Protein AF-A0A841GXW0-F1 (afdb_monomer)

Mean predicted aligned error: 9.58 Å

Radius of gyration: 13.7 Å; Cα contacts (8 Å, |Δi|>4): 43; chains: 1; bounding box: 49×20×26 Å

Secondary structure (DSSP, 8-state):
-------------SHHHHHHHHHHT-HHHHHHHHHHHHHHHHH-TT-TTHHHHHHHHHHHHHHHHH-

Sequence (67 aa):
MVSSEPIIGPIKPYGPPIRDAVASGDTGRMRRVSDNAHRWLEEYPHHKDAGEVRAALADLDSALTRA

pLDDT: mean 71.15, std 14.57, range [40.88, 85.06]

InterPro domains:
  IPR014994 Domain of unknown function DUF1843 [PF08898] (13-59)

Structure (mmCIF, N/CA/C/O backbone):
data_AF-A0A841GXW0-F1
#
_entry.id   AF-A0A841GXW0-F1
#
loop_
_atom_site.group_PDB
_atom_site.id
_atom_site.type_symbol
_atom_site.label_atom_id
_atom_site.label_alt_id
_atom_site.label_comp_id
_atom_site.label_asym_id
_atom_site.label_entity_id
_atom_site.label_seq_id
_atom_site.pdbx_PDB_ins_code
_atom_site.Cartn_x
_atom_site.Cartn_y
_atom_site.Cartn_z
_atom_site.occupancy
_atom_site.B_iso_or_equiv
_atom_site.auth_seq_id
_atom_site.auth_comp_id
_atom_site.auth_asym_id
_atom_site.auth_atom_id
_atom_site.pdbx_PDB_model_num
ATOM 1 N N . MET A 1 1 ? 37.311 -11.071 11.186 1.00 42.97 1 MET A N 1
ATOM 2 C CA . MET A 1 1 ? 35.875 -11.414 11.143 1.00 42.97 1 MET A CA 1
ATOM 3 C C . MET A 1 1 ? 35.194 -10.269 10.426 1.00 42.97 1 MET A C 1
ATOM 5 O O . MET A 1 1 ? 35.107 -9.189 10.988 1.00 42.97 1 MET A O 1
ATOM 9 N N . VAL A 1 2 ? 34.888 -10.441 9.141 1.00 41.72 2 VAL A N 1
ATOM 10 C CA . VAL A 1 2 ? 34.233 -9.395 8.350 1.00 41.72 2 VAL A CA 1
ATOM 11 C C . VAL A 1 2 ? 32.771 -9.344 8.770 1.00 41.72 2 VAL A C 1
ATOM 13 O O . VAL A 1 2 ? 31.993 -10.236 8.436 1.00 41.72 2 VAL A O 1
ATOM 16 N N . SER A 1 3 ? 32.432 -8.335 9.572 1.00 44.75 3 SER A N 1
ATOM 17 C CA . SER A 1 3 ? 31.056 -7.931 9.840 1.00 44.75 3 SER A CA 1
ATOM 18 C C . SER A 1 3 ? 30.424 -7.604 8.498 1.00 44.75 3 SER A C 1
ATOM 20 O O . SER A 1 3 ? 30.635 -6.532 7.943 1.00 44.75 3 SER A O 1
ATOM 22 N N . SER A 1 4 ? 29.739 -8.588 7.927 1.00 43.03 4 SER A N 1
ATOM 23 C CA . SER A 1 4 ? 28.936 -8.401 6.732 1.00 43.03 4 SER A CA 1
ATOM 24 C C . SER A 1 4 ? 27.720 -7.617 7.187 1.00 43.03 4 SER A C 1
ATOM 26 O O . SER A 1 4 ? 26.730 -8.194 7.635 1.00 43.03 4 SER A O 1
ATOM 28 N N . GLU A 1 5 ? 27.852 -6.292 7.177 1.00 46.75 5 GLU A N 1
ATOM 29 C CA . GLU A 1 5 ? 26.716 -5.384 7.155 1.00 46.75 5 GLU A CA 1
ATOM 30 C C . GLU A 1 5 ? 25.720 -5.979 6.155 1.00 46.75 5 GLU A C 1
ATOM 32 O O . GLU A 1 5 ? 26.114 -6.260 5.015 1.00 46.75 5 GLU A O 1
ATOM 37 N N . PRO A 1 6 ? 24.474 -6.294 6.560 1.00 41.25 6 PRO A N 1
ATOM 38 C CA . PRO A 1 6 ? 23.499 -6.734 5.590 1.00 41.25 6 PRO A CA 1
ATOM 39 C C . PRO A 1 6 ? 23.387 -5.578 4.613 1.00 41.25 6 PRO A C 1
ATOM 41 O O . PRO A 1 6 ? 22.998 -4.476 4.993 1.00 41.25 6 PRO A O 1
ATOM 44 N N . ILE A 1 7 ? 23.816 -5.818 3.378 1.00 41.62 7 ILE A N 1
ATOM 45 C CA . ILE A 1 7 ? 23.619 -4.898 2.277 1.00 41.62 7 ILE A CA 1
ATOM 46 C C . ILE A 1 7 ? 22.110 -4.679 2.263 1.00 41.62 7 ILE A C 1
ATOM 48 O O . ILE A 1 7 ? 21.358 -5.555 1.831 1.00 41.62 7 ILE A O 1
ATOM 52 N N . ILE A 1 8 ? 21.656 -3.549 2.807 1.00 41.56 8 ILE A N 1
ATOM 53 C CA . ILE A 1 8 ? 20.294 -3.061 2.640 1.00 41.56 8 ILE A CA 1
ATOM 54 C C . ILE A 1 8 ? 20.237 -2.606 1.179 1.00 41.56 8 ILE A C 1
ATOM 56 O O . ILE A 1 8 ? 20.175 -1.424 0.866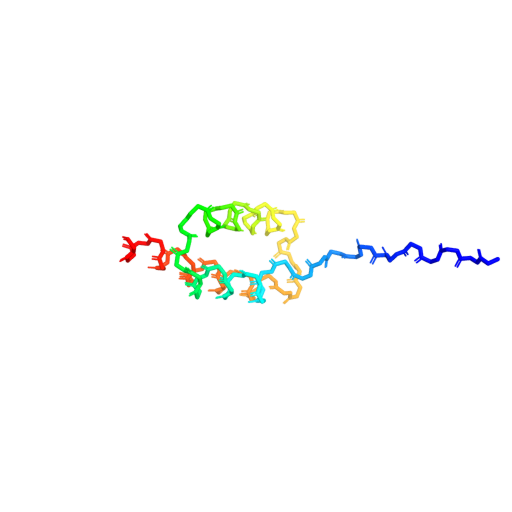 1.00 41.56 8 ILE A O 1
ATOM 60 N N . GLY A 1 9 ? 20.327 -3.565 0.251 1.00 40.88 9 GLY A N 1
ATOM 61 C CA . GLY A 1 9 ? 19.737 -3.393 -1.062 1.00 40.88 9 GLY A CA 1
ATOM 62 C C . GLY A 1 9 ? 18.269 -3.040 -0.837 1.00 40.88 9 GLY A C 1
ATOM 63 O O . GLY A 1 9 ? 17.722 -3.456 0.190 1.00 40.88 9 GLY A O 1
ATOM 64 N N . PRO A 1 10 ? 17.645 -2.247 -1.726 1.00 47.69 10 PRO A N 1
ATOM 65 C CA . PRO A 1 10 ? 16.311 -1.703 -1.504 1.00 47.69 10 PRO A CA 1
ATOM 66 C C . PRO A 1 10 ? 15.397 -2.839 -1.049 1.00 47.69 10 PRO A C 1
ATOM 68 O O . PRO A 1 10 ? 15.106 -3.752 -1.824 1.00 47.69 10 PRO A O 1
ATOM 71 N N . ILE A 1 11 ? 15.041 -2.843 0.244 1.00 47.69 11 ILE A N 1
ATOM 72 C CA . ILE A 1 11 ? 14.104 -3.809 0.822 1.00 47.69 11 ILE A CA 1
ATOM 73 C C . ILE A 1 11 ? 12.919 -3.772 -0.123 1.00 47.69 11 ILE A C 1
ATOM 75 O O . ILE A 1 11 ? 12.398 -2.683 -0.287 1.00 47.69 11 ILE A O 1
ATOM 79 N N . LYS A 1 12 ? 12.528 -4.873 -0.784 1.00 52.06 12 LYS A N 1
ATOM 80 C CA . LYS A 1 12 ? 11.348 -4.882 -1.671 1.00 52.06 12 LYS A CA 1
ATOM 81 C C . LYS A 1 12 ? 10.169 -4.285 -0.893 1.00 52.06 12 LYS A C 1
ATOM 83 O O . LYS A 1 12 ? 9.639 -4.994 -0.033 1.00 52.06 12 LYS A O 1
ATOM 88 N N . PRO A 1 13 ? 9.766 -3.017 -1.086 1.00 57.03 13 PRO A N 1
ATOM 89 C CA . PRO A 1 13 ? 9.237 -2.336 0.088 1.00 57.03 13 PRO A CA 1
ATOM 90 C C . PRO A 1 13 ? 7.725 -2.510 0.245 1.00 57.03 13 PRO A C 1
ATOM 92 O O . PRO A 1 13 ? 7.153 -2.029 1.218 1.00 57.03 13 PRO A O 1
ATOM 95 N N . TYR A 1 14 ? 7.063 -3.232 -0.667 1.00 59.16 14 TYR A N 1
ATOM 96 C CA . TYR A 1 14 ? 5.622 -3.059 -0.830 1.00 59.16 14 TYR A CA 1
ATOM 97 C C . TYR A 1 14 ? 4.810 -4.333 -1.036 1.00 59.16 14 TYR A C 1
ATOM 99 O O . TYR A 1 14 ? 3.677 -4.349 -0.591 1.00 59.16 14 TYR A O 1
ATOM 107 N N . G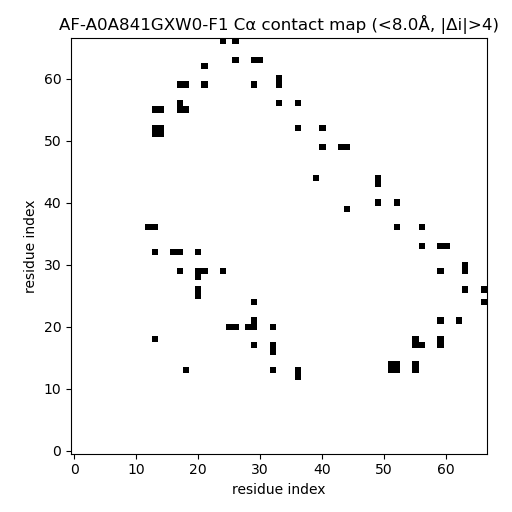LY A 1 15 ? 5.335 -5.431 -1.587 1.00 56.91 15 GLY A N 1
ATOM 108 C CA . GLY A 1 15 ? 4.529 -6.658 -1.720 1.00 56.91 15 GLY A CA 1
ATOM 109 C C . GLY A 1 15 ? 4.070 -7.221 -0.356 1.00 56.91 15 GLY A C 1
ATOM 110 O O . GLY A 1 15 ? 2.872 -7.260 -0.074 1.00 56.91 15 GLY A O 1
ATOM 111 N N . PRO A 1 16 ? 4.998 -7.626 0.530 1.00 64.19 16 PRO A N 1
ATOM 112 C CA . PRO A 1 16 ? 4.656 -8.103 1.876 1.00 64.19 16 PRO A CA 1
ATOM 113 C C . PRO A 1 16 ? 4.191 -7.006 2.862 1.00 64.19 16 PRO A C 1
ATOM 115 O O . PRO A 1 16 ? 3.180 -7.221 3.525 1.00 64.19 16 PRO A O 1
ATOM 118 N N . PRO A 1 17 ? 4.845 -5.826 2.968 1.00 64.12 17 PRO A N 1
ATOM 119 C CA . PRO A 1 17 ? 4.480 -4.814 3.966 1.00 64.12 17 PRO A CA 1
ATOM 120 C C . PRO A 1 17 ? 3.138 -4.120 3.718 1.00 64.12 17 PRO A C 1
ATOM 122 O O . PRO A 1 17 ? 2.469 -3.766 4.686 1.00 64.12 17 PRO A O 1
ATOM 125 N N . ILE A 1 18 ? 2.728 -3.922 2.456 1.00 62.38 18 ILE A N 1
ATOM 126 C CA . ILE A 1 18 ? 1.403 -3.355 2.151 1.00 62.38 18 ILE A CA 1
ATOM 127 C C . ILE A 1 18 ? 0.319 -4.343 2.535 1.00 62.38 18 ILE A C 1
ATOM 129 O O . ILE A 1 18 ? -0.617 -3.970 3.231 1.00 62.38 18 ILE A O 1
ATOM 133 N N . ARG A 1 19 ? 0.473 -5.611 2.145 1.00 65.88 19 ARG A N 1
ATOM 134 C CA . ARG A 1 19 ? -0.472 -6.666 2.517 1.00 65.88 19 ARG A CA 1
ATOM 135 C C . ARG A 1 19 ? -0.600 -6.807 4.030 1.00 65.88 19 ARG A C 1
ATOM 137 O O . ARG A 1 19 ? -1.710 -6.952 4.523 1.00 65.88 19 ARG A O 1
ATOM 144 N N . ASP A 1 20 ? 0.510 -6.711 4.757 1.00 65.75 20 ASP A N 1
ATOM 145 C CA . ASP A 1 20 ? 0.532 -6.752 6.223 1.00 65.75 20 ASP A CA 1
ATOM 146 C C . ASP A 1 20 ? -0.148 -5.522 6.852 1.00 65.75 20 ASP A C 1
ATOM 148 O O . ASP A 1 20 ? -0.894 -5.647 7.824 1.00 65.75 20 ASP A O 1
ATOM 152 N N . ALA A 1 21 ? 0.054 -4.333 6.272 1.00 63.81 21 ALA A N 1
ATOM 153 C CA . ALA A 1 21 ? -0.606 -3.103 6.707 1.00 63.81 21 ALA A CA 1
ATOM 154 C C . ALA A 1 21 ? -2.119 -3.134 6.437 1.00 63.81 21 ALA A C 1
ATOM 156 O O . ALA A 1 21 ? -2.887 -2.804 7.337 1.00 63.81 21 ALA A O 1
ATOM 157 N N . VAL A 1 22 ? -2.537 -3.585 5.248 1.00 64.62 22 VAL A N 1
ATOM 158 C CA . VAL A 1 22 ? -3.944 -3.800 4.874 1.00 64.62 22 VAL A CA 1
ATOM 159 C C . VAL A 1 22 ? -4.589 -4.839 5.796 1.00 64.62 22 VAL A C 1
ATOM 161 O O . VAL A 1 22 ? -5.653 -4.583 6.352 1.00 64.62 22 VAL A O 1
ATOM 164 N N . ALA A 1 23 ? -3.919 -5.970 6.042 1.00 69.38 23 ALA A N 1
ATOM 165 C CA . ALA A 1 23 ? -4.411 -7.026 6.928 1.00 69.38 23 ALA A CA 1
ATOM 166 C C . ALA A 1 23 ? -4.491 -6.599 8.404 1.00 69.38 23 ALA A C 1
ATOM 168 O O . ALA A 1 23 ? -5.372 -7.062 9.124 1.00 69.38 23 ALA A O 1
ATOM 169 N N . SER A 1 24 ? -3.601 -5.710 8.858 1.00 70.19 24 SER A N 1
ATOM 170 C CA . SER A 1 24 ? -3.627 -5.183 10.229 1.00 70.19 24 SER A CA 1
ATOM 171 C C . SER A 1 24 ? -4.775 -4.197 10.477 1.00 70.19 24 SER A C 1
ATOM 173 O O . SER A 1 24 ? -5.078 -3.921 11.633 1.00 70.19 24 SER A O 1
ATOM 175 N N . GLY A 1 25 ? -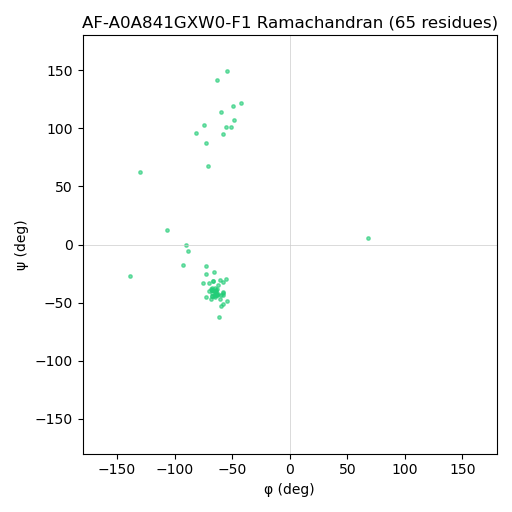5.383 -3.617 9.432 1.00 69.25 25 GLY A N 1
ATOM 176 C CA . GLY A 1 25 ? -6.421 -2.586 9.583 1.00 69.25 25 GLY A CA 1
ATOM 177 C C . GLY A 1 25 ? -5.917 -1.249 10.154 1.00 69.25 25 GLY A C 1
ATOM 178 O O . GLY A 1 25 ? -6.711 -0.346 10.402 1.00 69.25 25 GLY A O 1
ATOM 179 N N . ASP A 1 26 ? -4.605 -1.092 10.351 1.00 81.44 26 ASP A N 1
ATOM 180 C CA . ASP A 1 26 ? -4.010 0.116 10.922 1.00 81.44 26 ASP A CA 1
ATOM 181 C C . ASP A 1 26 ? -3.850 1.198 9.843 1.00 81.44 26 ASP A C 1
ATOM 183 O O . ASP A 1 26 ? -2.884 1.221 9.073 1.00 81.44 26 ASP A O 1
ATOM 187 N N . THR A 1 27 ? -4.822 2.107 9.773 1.00 80.12 27 THR A N 1
ATOM 188 C CA . THR A 1 27 ? -4.880 3.179 8.765 1.00 80.12 27 THR A CA 1
ATOM 189 C C . THR A 1 27 ? -3.673 4.123 8.828 1.00 80.12 27 THR A C 1
ATOM 191 O O . THR A 1 27 ? -3.212 4.621 7.796 1.00 80.12 27 THR A O 1
ATOM 194 N N . GLY A 1 28 ? -3.091 4.328 10.016 1.00 80.81 28 GLY A N 1
ATOM 195 C CA . GLY A 1 28 ? -1.868 5.112 10.202 1.00 80.81 28 GLY A CA 1
ATOM 196 C C . GLY A 1 28 ? -0.655 4.475 9.521 1.00 80.81 28 GLY A C 1
ATOM 197 O O . GLY A 1 28 ? 0.096 5.152 8.811 1.00 80.81 28 GLY A O 1
ATOM 198 N N . ARG A 1 29 ? -0.479 3.162 9.690 1.00 75.31 29 ARG A N 1
ATOM 199 C CA . ARG A 1 29 ? 0.557 2.366 9.026 1.00 75.31 29 ARG A CA 1
ATOM 200 C C . ARG A 1 29 ? 0.317 2.304 7.525 1.00 75.31 29 ARG A C 1
ATOM 202 O O . ARG A 1 29 ? 1.263 2.542 6.777 1.00 75.31 29 ARG A O 1
ATOM 209 N N . MET A 1 30 ? -0.923 2.080 7.083 1.00 77.38 30 MET A N 1
ATOM 210 C CA . MET A 1 30 ? -1.271 2.082 5.658 1.00 77.38 30 MET A CA 1
ATOM 211 C C . MET A 1 30 ? -0.841 3.390 4.985 1.00 77.38 30 MET A C 1
ATOM 213 O O . MET A 1 30 ? -0.136 3.367 3.978 1.00 77.38 30 MET A O 1
ATOM 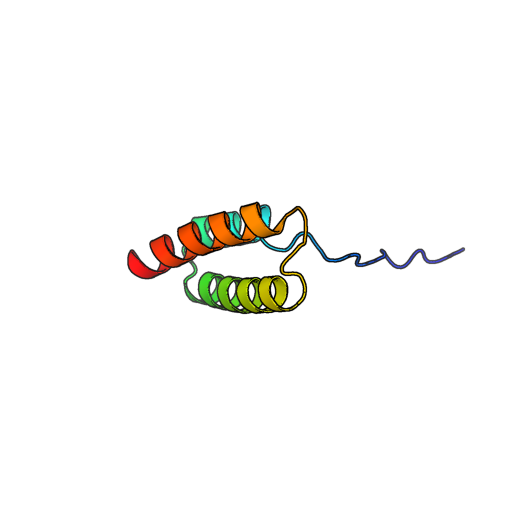217 N N . ARG A 1 31 ? -1.158 4.544 5.583 1.00 81.50 31 ARG A N 1
ATOM 218 C CA . ARG A 1 31 ? -0.810 5.844 4.995 1.00 81.50 31 ARG A CA 1
ATOM 219 C C . ARG A 1 31 ? 0.697 6.085 4.900 1.00 81.50 31 ARG A C 1
ATOM 221 O O . ARG A 1 31 ? 1.160 6.602 3.887 1.00 81.50 31 ARG A O 1
ATOM 228 N N . ARG A 1 32 ? 1.476 5.676 5.910 1.00 82.88 32 ARG A N 1
ATOM 229 C CA . ARG A 1 32 ? 2.949 5.766 5.852 1.00 82.88 32 ARG A CA 1
ATOM 230 C C . ARG A 1 32 ? 3.535 4.872 4.768 1.00 82.88 32 ARG A C 1
ATOM 232 O O . ARG A 1 32 ? 4.486 5.271 4.106 1.00 82.88 32 ARG A O 1
ATOM 239 N N . VAL A 1 33 ? 2.994 3.666 4.605 1.00 79.88 33 VAL A N 1
ATOM 240 C CA . VAL A 1 33 ? 3.445 2.745 3.558 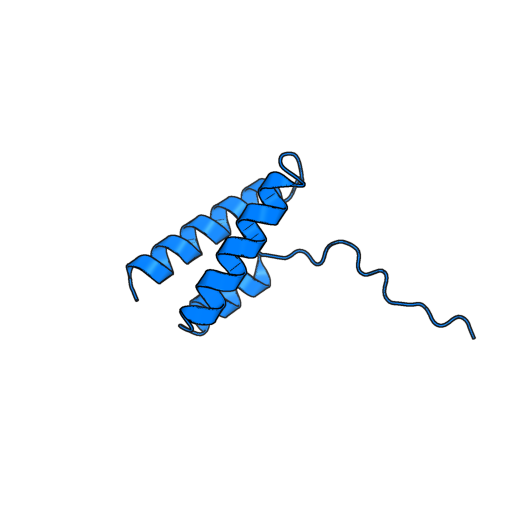1.00 79.88 33 VAL A CA 1
ATOM 241 C C . VAL A 1 33 ? 3.082 3.292 2.173 1.00 79.88 33 VAL A C 1
ATOM 243 O O . VAL A 1 33 ? 3.922 3.225 1.280 1.00 79.88 33 VAL A O 1
ATOM 246 N N . SER A 1 34 ? 1.901 3.905 2.021 1.00 82.88 34 SER A N 1
ATOM 247 C CA . SER A 1 34 ? 1.480 4.580 0.785 1.00 82.88 34 SER A CA 1
ATOM 248 C C . SER A 1 34 ? 2.450 5.685 0.360 1.00 82.88 34 SER A C 1
ATOM 250 O O . SER A 1 34 ? 2.951 5.677 -0.761 1.00 82.88 34 SER A O 1
ATOM 252 N N . ASP A 1 35 ? 2.784 6.594 1.282 1.00 84.38 35 ASP A N 1
ATOM 253 C CA . ASP A 1 35 ? 3.700 7.713 1.018 1.00 84.38 35 ASP A CA 1
ATOM 254 C C . ASP A 1 35 ? 5.089 7.222 0.587 1.00 84.38 35 ASP A C 1
ATOM 256 O O . ASP A 1 35 ? 5.659 7.680 -0.405 1.00 84.38 35 ASP A O 1
ATOM 260 N N . ASN A 1 36 ? 5.598 6.204 1.283 1.00 82.19 36 ASN A N 1
ATOM 261 C CA . ASN A 1 36 ? 6.878 5.596 0.946 1.00 82.19 36 ASN A CA 1
ATOM 262 C C . ASN A 1 36 ? 6.833 4.940 -0.445 1.00 82.19 36 ASN A C 1
ATOM 264 O O . ASN A 1 36 ? 7.772 5.092 -1.220 1.00 82.19 36 ASN A O 1
ATOM 268 N N . ALA A 1 37 ? 5.746 4.230 -0.769 1.00 81.12 37 ALA A N 1
ATOM 269 C CA . ALA A 1 37 ? 5.554 3.568 -2.061 1.00 81.12 37 ALA A CA 1
ATOM 270 C C . ALA A 1 37 ? 5.481 4.543 -3.226 1.00 81.12 37 ALA A C 1
ATOM 272 O O . ALA A 1 37 ? 6.082 4.286 -4.271 1.00 81.12 37 ALA A O 1
ATOM 273 N N . HIS A 1 38 ? 4.812 5.676 -3.028 1.00 83.50 38 HIS A N 1
ATOM 274 C CA . HIS A 1 38 ? 4.824 6.770 -3.986 1.00 83.50 38 HIS A CA 1
ATOM 275 C C . HIS A 1 38 ? 6.245 7.285 -4.219 1.00 83.50 38 HIS A C 1
ATOM 277 O O . HIS A 1 38 ? 6.707 7.258 -5.358 1.00 83.50 38 HIS A O 1
ATOM 283 N N . ARG A 1 39 ? 6.978 7.625 -3.151 1.00 83.81 39 ARG A N 1
ATOM 284 C CA . ARG A 1 39 ? 8.357 8.125 -3.265 1.00 83.81 39 ARG A CA 1
ATOM 285 C C . ARG A 1 39 ? 9.279 7.143 -3.988 1.00 83.81 39 ARG A C 1
ATOM 287 O O . ARG A 1 39 ? 10.081 7.541 -4.825 1.00 83.81 39 ARG A O 1
ATOM 294 N N . TRP A 1 40 ? 9.162 5.852 -3.691 1.00 82.50 40 TRP A N 1
ATOM 295 C CA . TRP A 1 40 ? 9.973 4.831 -4.351 1.00 82.50 40 TRP A CA 1
ATOM 296 C C . TRP A 1 40 ? 9.620 4.672 -5.835 1.00 82.50 40 TRP A C 1
ATOM 298 O O . TRP A 1 40 ? 10.514 4.487 -6.654 1.00 82.50 40 TRP A O 1
ATOM 308 N N . LEU A 1 41 ? 8.339 4.772 -6.209 1.00 82.50 41 LEU A N 1
ATOM 309 C CA . LEU A 1 41 ? 7.928 4.762 -7.618 1.00 82.50 41 LEU A CA 1
ATOM 310 C C . LEU A 1 41 ? 8.410 6.000 -8.382 1.00 82.50 41 LEU A C 1
ATOM 312 O O . LEU A 1 41 ? 8.670 5.897 -9.580 1.00 82.50 41 LEU A O 1
ATOM 316 N N . GLU A 1 42 ? 8.519 7.146 -7.710 1.00 85.06 42 GLU A N 1
ATOM 317 C CA . GLU A 1 42 ? 9.107 8.364 -8.275 1.00 85.06 42 GLU A CA 1
ATOM 318 C C . GLU A 1 42 ? 10.622 8.225 -8.472 1.00 85.06 42 GLU A C 1
ATOM 320 O O . GLU A 1 42 ? 11.146 8.648 -9.501 1.00 85.06 42 GLU A O 1
ATOM 325 N N . GLU A 1 43 ? 11.321 7.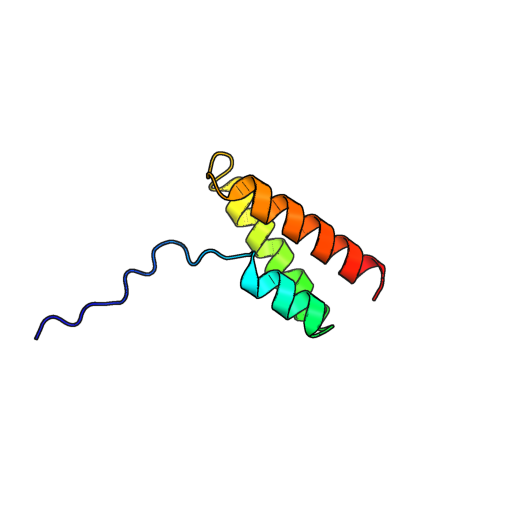588 -7.527 1.00 85.00 43 GLU A N 1
ATOM 326 C CA . GLU A 1 43 ? 12.770 7.358 -7.602 1.00 85.00 43 GLU A CA 1
ATOM 327 C C . GLU A 1 43 ? 13.139 6.236 -8.594 1.00 85.00 43 GLU A C 1
ATOM 329 O O . GLU A 1 43 ? 14.155 6.322 -9.286 1.00 85.00 43 GLU A O 1
ATOM 334 N N . TYR A 1 44 ? 12.289 5.209 -8.731 1.00 83.75 44 TYR A N 1
ATOM 335 C CA . TYR A 1 44 ? 12.526 4.040 -9.588 1.00 83.75 44 TYR A CA 1
ATOM 336 C C . TYR A 1 44 ? 11.344 3.714 -10.529 1.00 83.75 44 TYR A C 1
ATOM 338 O O . TYR A 1 44 ? 10.792 2.606 -10.489 1.00 83.75 44 TYR A O 1
ATOM 346 N N . PRO A 1 45 ? 10.979 4.613 -11.463 1.00 79.06 45 PRO A N 1
ATOM 347 C CA . PRO A 1 45 ? 9.789 4.460 -12.310 1.00 79.06 45 PRO A CA 1
ATOM 348 C C . PRO A 1 45 ? 9.856 3.272 -13.283 1.00 79.06 45 PRO A C 1
ATOM 350 O O . PRO A 1 45 ? 8.820 2.766 -13.717 1.00 79.06 45 PRO A O 1
ATOM 353 N N . HIS A 1 46 ? 11.065 2.815 -13.621 1.00 83.56 46 HIS A N 1
ATOM 354 C CA . HIS A 1 46 ? 11.315 1.702 -14.546 1.00 83.56 46 HIS A CA 1
ATOM 355 C C . HIS A 1 46 ? 11.779 0.421 -13.843 1.00 83.56 46 HIS A C 1
ATOM 357 O O . HIS A 1 46 ? 12.253 -0.508 -14.499 1.00 83.56 46 HIS A O 1
ATOM 363 N N . HIS A 1 47 ? 11.673 0.348 -12.513 1.00 83.88 47 HIS A N 1
ATOM 364 C CA . HIS A 1 47 ? 12.014 -0.878 -11.805 1.00 83.88 47 HIS A CA 1
ATOM 365 C C . HIS A 1 47 ? 11.082 -2.014 -12.236 1.00 83.88 47 HIS A C 1
ATOM 367 O O . HIS A 1 47 ? 9.875 -1.822 -12.381 1.00 83.88 47 HIS A O 1
ATOM 373 N N . LYS A 1 48 ? 11.619 -3.227 -12.375 1.00 82.62 48 LYS A N 1
ATOM 374 C CA . LYS A 1 48 ? 10.837 -4.426 -12.734 1.00 82.62 48 LYS A CA 1
ATOM 375 C C . LYS A 1 48 ? 9.656 -4.684 -11.786 1.00 82.62 48 LYS A C 1
ATOM 377 O O . LYS A 1 48 ? 8.638 -5.223 -12.198 1.00 82.62 48 LYS A O 1
ATOM 382 N N . ASP A 1 49 ? 9.796 -4.270 -10.528 1.00 77.38 49 ASP A N 1
ATOM 383 C CA . ASP A 1 49 ? 8.780 -4.436 -9.486 1.00 77.38 49 ASP A CA 1
ATOM 384 C C . ASP A 1 49 ? 7.774 -3.262 -9.434 1.00 77.38 49 ASP A C 1
ATOM 386 O O . ASP A 1 49 ? 6.792 -3.342 -8.706 1.00 77.38 49 ASP A O 1
ATOM 390 N N . ALA A 1 50 ? 7.945 -2.185 -10.217 1.00 80.75 50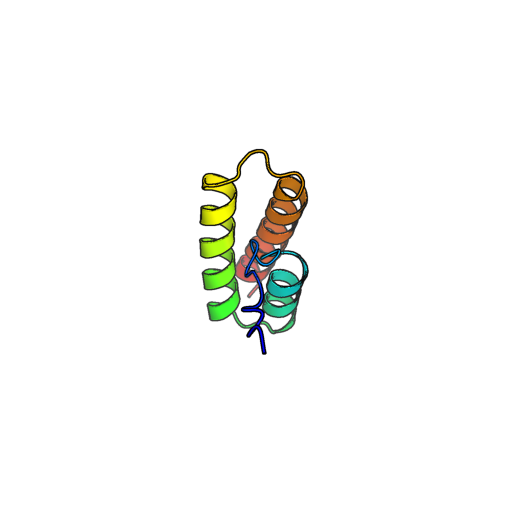 ALA A N 1
ATOM 391 C CA . ALA A 1 50 ? 7.065 -1.006 -10.176 1.00 80.75 50 ALA A CA 1
ATOM 392 C C . ALA A 1 50 ? 5.587 -1.333 -10.466 1.00 80.75 50 ALA A C 1
ATOM 394 O O . ALA A 1 50 ? 4.690 -0.717 -9.890 1.00 80.75 50 ALA A O 1
ATOM 395 N N . GLY A 1 51 ? 5.321 -2.332 -11.314 1.00 82.38 51 GLY A N 1
ATOM 396 C CA . GLY A 1 51 ? 3.963 -2.830 -11.552 1.00 82.38 51 GLY A CA 1
ATOM 397 C C . GLY A 1 51 ? 3.328 -3.452 -10.304 1.00 82.38 51 GLY A C 1
ATOM 398 O O . GLY A 1 51 ? 2.171 -3.169 -10.000 1.00 82.38 51 GLY A O 1
ATOM 399 N N . GLU A 1 52 ? 4.096 -4.237 -9.545 1.00 80.50 52 GLU A N 1
ATOM 400 C CA . GLU A 1 52 ? 3.639 -4.853 -8.293 1.00 80.50 52 GLU A CA 1
ATOM 401 C C . GLU A 1 52 ? 3.388 -3.790 -7.216 1.00 80.50 52 GLU A C 1
ATOM 403 O O . GLU A 1 52 ? 2.362 -3.823 -6.539 1.00 80.50 52 GLU A O 1
ATOM 408 N N . VAL A 1 53 ? 4.271 -2.791 -7.113 1.00 79.25 53 VAL A N 1
ATOM 409 C CA . VAL A 1 53 ? 4.113 -1.675 -6.168 1.00 79.25 53 VAL A CA 1
ATOM 410 C C . VAL A 1 53 ? 2.865 -0.852 -6.476 1.00 79.25 53 VAL A C 1
ATOM 412 O O . VAL A 1 53 ? 2.112 -0.532 -5.560 1.00 79.25 53 VAL A O 1
ATOM 415 N N . ARG A 1 54 ? 2.596 -0.549 -7.753 1.00 82.62 54 ARG A N 1
ATOM 416 C CA . ARG A 1 54 ? 1.366 0.150 -8.166 1.00 82.62 54 ARG A CA 1
ATOM 417 C C . ARG A 1 54 ? 0.109 -0.653 -7.843 1.00 82.62 54 ARG A C 1
ATOM 419 O O . ARG A 1 54 ? -0.863 -0.078 -7.363 1.00 82.62 54 ARG A O 1
ATOM 426 N N . ALA A 1 55 ? 0.126 -1.964 -8.088 1.00 82.94 55 ALA A N 1
ATOM 427 C CA . ALA A 1 55 ? -1.004 -2.831 -7.766 1.00 82.94 55 ALA A CA 1
ATOM 428 C C . ALA A 1 55 ? -1.271 -2.870 -6.253 1.00 82.94 55 ALA A C 1
ATOM 430 O O . ALA A 1 55 ? -2.414 -2.750 -5.822 1.00 82.94 55 ALA A O 1
ATOM 431 N N . ALA A 1 56 ? -0.214 -2.977 -5.447 1.00 78.38 56 ALA A N 1
ATOM 432 C CA . ALA A 1 56 ? -0.329 -2.976 -3.996 1.00 78.38 56 ALA A CA 1
ATOM 433 C C . ALA A 1 56 ? -0.775 -1.604 -3.448 1.00 78.38 56 ALA A C 1
ATOM 435 O O . ALA A 1 56 ? -1.614 -1.548 -2.555 1.00 78.38 56 ALA A O 1
ATOM 436 N N . LEU A 1 57 ? -0.295 -0.496 -4.020 1.00 81.50 57 LEU A N 1
ATOM 437 C CA . LEU A 1 57 ? -0.780 0.851 -3.699 1.00 81.50 57 LEU A CA 1
ATOM 438 C C . LEU A 1 57 ? -2.284 1.007 -3.947 1.00 81.50 57 LEU A C 1
ATOM 440 O O . LEU A 1 57 ? -2.977 1.563 -3.102 1.00 81.50 57 LEU A O 1
ATOM 444 N N . ALA A 1 58 ? -2.795 0.493 -5.068 1.00 84.62 58 ALA A N 1
ATOM 445 C CA . ALA A 1 58 ? -4.222 0.553 -5.384 1.00 84.62 58 ALA A CA 1
ATOM 446 C C . ALA A 1 58 ? -5.086 -0.251 -4.391 1.00 84.62 58 ALA A C 1
ATOM 448 O O . ALA A 1 58 ? -6.179 0.185 -4.024 1.00 84.62 58 ALA A O 1
ATOM 449 N N . ASP A 1 59 ? -4.595 -1.408 -3.936 1.00 80.69 59 ASP A N 1
ATOM 450 C CA . ASP A 1 59 ? -5.250 -2.213 -2.894 1.00 80.69 59 ASP A CA 1
ATOM 451 C C . ASP A 1 59 ? -5.279 -1.470 -1.550 1.00 80.69 59 ASP A C 1
ATOM 453 O O . ASP A 1 59 ? -6.317 -1.386 -0.896 1.00 80.69 59 ASP A O 1
ATOM 457 N N . LEU A 1 60 ? -4.161 -0.839 -1.185 1.00 79.06 60 LEU A N 1
ATOM 458 C CA . LEU A 1 60 ? -4.040 -0.068 0.046 1.00 79.06 60 LEU A CA 1
ATOM 459 C C . LEU A 1 60 ? -4.898 1.204 0.044 1.00 79.06 60 LEU A C 1
ATOM 461 O O . LEU A 1 60 ? -5.508 1.523 1.061 1.00 79.06 60 LEU A O 1
ATOM 465 N N . ASP A 1 61 ? -4.989 1.909 -1.082 1.00 83.19 61 ASP A N 1
ATOM 466 C CA . ASP A 1 61 ? -5.876 3.068 -1.242 1.00 83.19 61 ASP A CA 1
ATOM 467 C C . ASP A 1 61 ? -7.359 2.660 -1.158 1.00 83.19 61 ASP A C 1
ATOM 469 O O . ASP A 1 61 ? -8.165 3.294 -0.470 1.00 83.19 61 ASP A O 1
ATOM 473 N N . SER A 1 62 ? -7.703 1.514 -1.755 1.00 82.81 62 SER A N 1
ATOM 474 C CA . SER A 1 62 ? -9.035 0.914 -1.625 1.00 82.81 62 SER A CA 1
ATOM 475 C C . SER A 1 62 ? -9.351 0.522 -0.180 1.00 82.81 62 SER A C 1
ATOM 477 O O . SER A 1 62 ? -10.486 0.694 0.263 1.00 82.81 62 SER A O 1
ATOM 479 N N . ALA A 1 63 ? -8.371 0.004 0.567 1.00 80.38 63 ALA A N 1
ATOM 480 C CA . ALA A 1 63 ? -8.525 -0.325 1.981 1.00 80.38 63 ALA A CA 1
ATOM 481 C C . ALA A 1 63 ? -8.708 0.935 2.841 1.00 80.38 63 ALA A C 1
ATOM 483 O O . ALA A 1 63 ? -9.621 0.976 3.660 1.00 80.38 63 ALA A O 1
ATOM 484 N N . LEU A 1 64 ? -7.914 1.985 2.602 1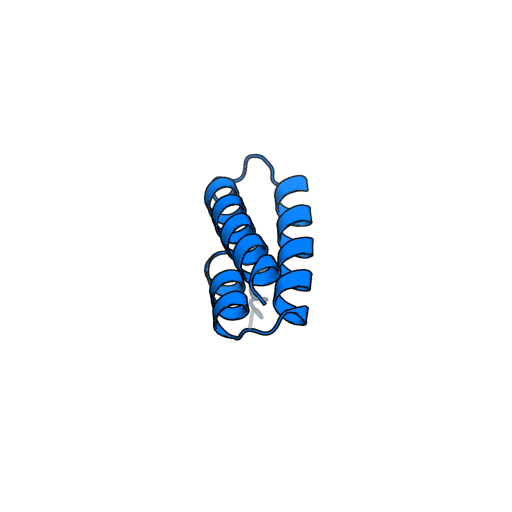.00 79.00 64 LEU A N 1
ATOM 485 C CA . LEU A 1 64 ? -8.048 3.284 3.270 1.00 79.00 64 LEU A CA 1
ATOM 486 C C . LEU A 1 64 ? -9.395 3.962 2.990 1.00 79.00 64 LEU A C 1
ATOM 488 O O . LEU A 1 64 ? -9.928 4.622 3.871 1.00 79.00 64 LEU A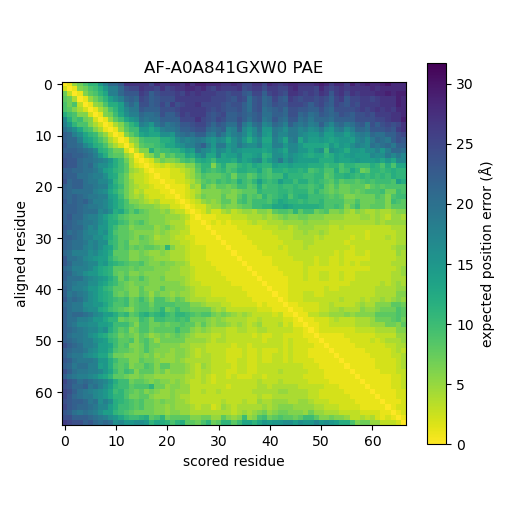 O 1
ATOM 492 N N . THR A 1 65 ? -9.952 3.791 1.790 1.00 82.06 65 THR A N 1
ATOM 493 C CA . THR A 1 65 ? -11.272 4.334 1.424 1.00 82.06 65 THR A CA 1
ATOM 494 C C . THR A 1 65 ? -12.425 3.583 2.102 1.00 82.06 65 THR A C 1
ATOM 496 O O . THR A 1 65 ? -13.513 4.132 2.268 1.00 82.06 65 THR A O 1
ATOM 499 N N . ARG A 1 66 ? -12.213 2.312 2.463 1.00 73.94 66 ARG A N 1
ATOM 500 C CA . ARG A 1 66 ? -13.222 1.444 3.094 1.00 73.94 66 ARG A CA 1
ATOM 501 C C . ARG A 1 66 ? -13.188 1.463 4.626 1.00 73.94 66 ARG A C 1
ATOM 503 O O . ARG A 1 66 ? -14.149 0.977 5.220 1.00 73.94 66 ARG A O 1
ATOM 510 N N . ALA A 1 67 ? -12.093 1.927 5.227 1.00 65.75 67 ALA A N 1
ATOM 511 C CA . ALA A 1 67 ? -11.884 2.000 6.675 1.00 65.75 67 ALA A CA 1
ATOM 512 C C . ALA A 1 67 ? -12.524 3.255 7.284 1.00 65.75 67 ALA A C 1
ATOM 514 O O . ALA A 1 67 ? -13.040 3.140 8.418 1.00 65.75 67 ALA A O 1
#

Foldseek 3Di:
DPPPPPPPPPPLQFQVQLVVCLVVLPLVSLVVSLVVLVVVCVVCVPDPCNVVSVVSSVVSVVSNVVD

Organism: NCBI:txid1639882

Solvent-accessible surface area (backbone atoms only — not comparable to full-atom values): 4061 Å² total; per-residue (Å²): 134,82,80,74,70,77,77,79,58,82,67,81,77,32,71,66,56,44,53,51,26,56,72,66,67,41,61,71,57,38,52,55,50,45,55,51,52,51,53,49,42,71,77,37,70,81,43,90,57,38,65,57,41,52,54,42,46,54,51,45,52,53,47,62,74,72,108

Nearest PDB structures (foldseek):
  2v6y-assembly2_B  TM=7.886E-01  e=5.142E-01  Saccharolobus solfataricus
  2v6y-assembly1_A  TM=7.699E-01  e=7.008E-01  Saccharolobus solfataricus
  2w2u-assembly1_A  TM=7.549E-01  e=6.191E-01  Sulfolobus acidocaldarius
  7tt1-assembly1_D  TM=9.435E-01  e=1.667E+00  Escherichia coli
  7n3t-assembly2_D  TM=6.842E-01  e=6.587E-01  synthetic construct